Protein AF-A0A5K1E1T5-F1 (afdb_monomer_lite)

Secondary structure (DSSP, 8-state):
---EEEEEEEEEETTTEEEEEEEEEETTT--EEEEE-

Sequence (37 aa):
GDIVEVDTWVGPSGKNGMRRDWLVRDTRTGETVTKAT

Radius of gyration: 12.61 Å; chains: 1; bounding box: 33×10×32 Å

InterPro domains:
  IPR029069 HotDog domain superfamily [SSF54637] (1-37)
  IPR045023 Acyl-[acyl-carrier-protein] hydrolase FATA/B [PTHR31727] (1-37)

pLDDT: mean 97.41, std 1.79, range [88.0, 98.62]

Structure (mmCIF, N/CA/C/O backbone):
data_AF-A0A5K1E1T5-F1
#
_entry.id   AF-A0A5K1E1T5-F1
#
loop_
_atom_site.group_PDB
_atom_site.id
_atom_site.type_symbol
_atom_site.label_atom_id
_atom_site.label_alt_id
_atom_site.label_comp_id
_atom_site.label_asym_id
_atom_site.label_entity_id
_atom_site.label_seq_id
_atom_site.pdbx_PDB_ins_code
_atom_site.Cartn_x
_atom_site.Cartn_y
_atom_site.Cartn_z
_atom_site.occupancy
_atom_site.B_iso_or_equiv
_atom_site.auth_seq_id
_atom_site.auth_comp_id
_atom_site.auth_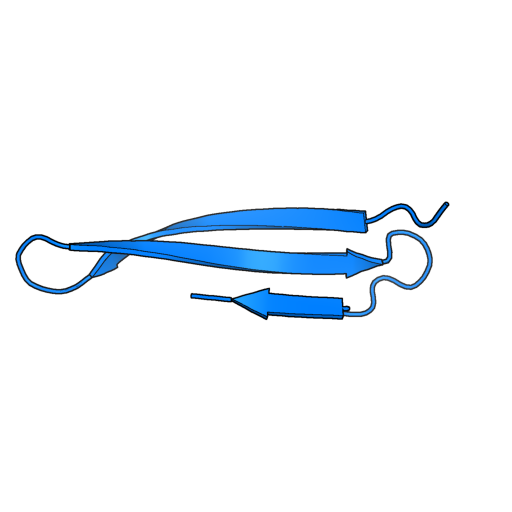asym_id
_atom_site.auth_atom_id
_atom_site.pdbx_PDB_model_num
ATOM 1 N N . GLY A 1 1 ? -19.260 4.091 9.486 1.00 88.00 1 GLY A N 1
ATOM 2 C CA . GLY A 1 1 ? -18.280 3.835 8.418 1.00 88.00 1 GLY A CA 1
ATOM 3 C C . GLY A 1 1 ? -16.985 3.419 9.068 1.00 88.00 1 GLY A C 1
ATOM 4 O O . GLY A 1 1 ? -16.737 3.875 10.180 1.00 88.00 1 GLY A O 1
ATOM 5 N N . ASP A 1 2 ? -16.217 2.549 8.422 1.00 94.69 2 ASP A N 1
ATOM 6 C CA . ASP A 1 2 ? -14.914 2.117 8.934 1.00 94.69 2 ASP A CA 1
ATOM 7 C C . ASP A 1 2 ? -13.843 3.182 8.664 1.00 94.69 2 ASP A C 1
ATOM 9 O O . ASP A 1 2 ? -13.919 3.918 7.677 1.00 94.69 2 ASP A O 1
ATOM 13 N N . ILE A 1 3 ? -12.867 3.281 9.566 1.00 97.75 3 ILE A N 1
ATOM 14 C CA . ILE A 1 3 ? -11.717 4.181 9.448 1.00 97.75 3 ILE A CA 1
ATOM 15 C C . ILE A 1 3 ?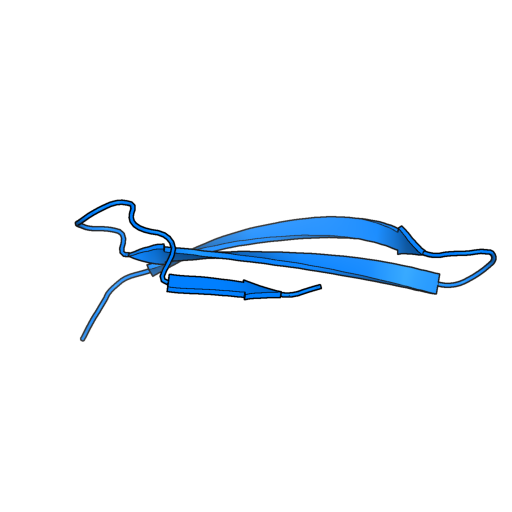 -10.493 3.308 9.201 1.00 97.75 3 ILE A C 1
ATOM 17 O O . ILE A 1 3 ? -10.297 2.304 9.890 1.00 97.75 3 ILE A O 1
ATOM 21 N N . VAL A 1 4 ? -9.696 3.690 8.207 1.00 98.06 4 VAL A N 1
ATOM 22 C CA . VAL A 1 4 ? -8.492 2.960 7.817 1.00 98.06 4 VAL A CA 1
ATOM 23 C C . VAL A 1 4 ? -7.286 3.884 7.757 1.00 98.06 4 VAL A C 1
ATOM 25 O O . VAL A 1 4 ? -7.390 5.044 7.356 1.00 98.06 4 VAL A O 1
ATOM 28 N N . GLU A 1 5 ? -6.131 3.339 8.117 1.00 98.31 5 GLU A N 1
ATOM 29 C CA . GLU A 1 5 ? -4.827 3.936 7.852 1.00 98.31 5 GLU A CA 1
ATOM 30 C C . GLU A 1 5 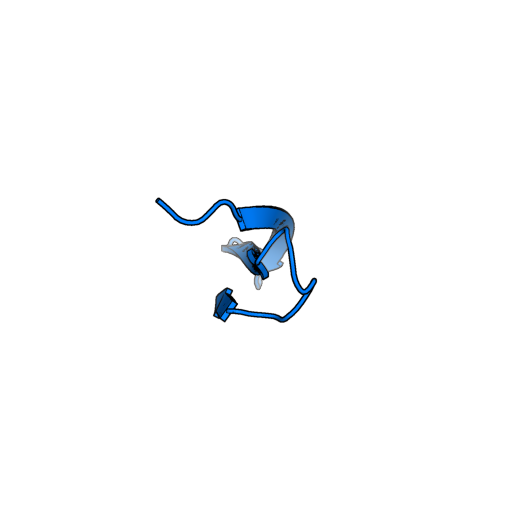? -4.312 3.444 6.499 1.00 98.31 5 GLU A C 1
ATOM 32 O O . GLU A 1 5 ? -4.435 2.261 6.165 1.00 98.31 5 GLU A O 1
ATOM 37 N N . VAL A 1 6 ? -3.732 4.357 5.720 1.00 98.19 6 VAL A N 1
ATOM 38 C CA . VAL A 1 6 ? -3.161 4.052 4.406 1.00 98.19 6 VAL A CA 1
ATOM 39 C C . VAL A 1 6 ? -1.705 4.481 4.387 1.00 98.19 6 VAL A C 1
ATOM 41 O O . VAL A 1 6 ? -1.403 5.673 4.354 1.00 98.19 6 VAL A O 1
ATOM 44 N N . ASP A 1 7 ? -0.814 3.497 4.339 1.00 98.38 7 ASP A N 1
ATOM 45 C CA . ASP A 1 7 ? 0.613 3.716 4.142 1.00 98.38 7 ASP A CA 1
ATOM 46 C C . ASP A 1 7 ? 0.964 3.492 2.669 1.00 98.38 7 ASP A C 1
ATOM 48 O O . ASP A 1 7 ? 0.564 2.493 2.063 1.00 98.38 7 ASP A O 1
ATOM 52 N N . THR A 1 8 ? 1.733 4.414 2.083 1.0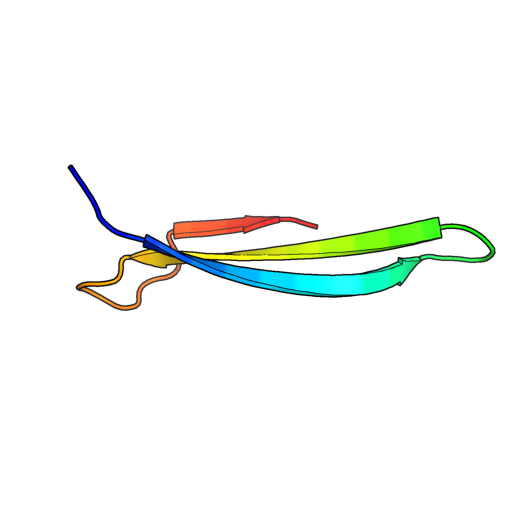0 98.19 8 THR A N 1
ATOM 53 C CA . THR A 1 8 ? 2.220 4.291 0.704 1.00 98.19 8 THR A CA 1
ATOM 54 C C . THR A 1 8 ? 3.689 4.657 0.592 1.00 98.19 8 THR A C 1
ATOM 56 O O . THR A 1 8 ? 4.166 5.604 1.217 1.00 98.19 8 THR A O 1
ATOM 59 N N . TRP A 1 9 ? 4.407 3.921 -0.251 1.00 98.31 9 TRP A N 1
ATOM 60 C CA . TRP A 1 9 ? 5.790 4.210 -0.601 1.00 98.31 9 TRP A CA 1
ATOM 61 C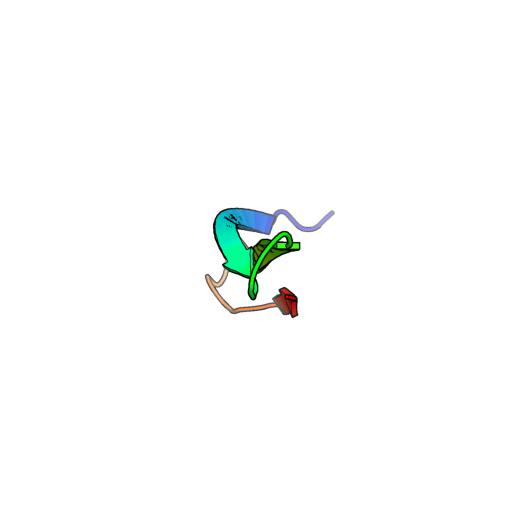 C . TRP A 1 9 ? 6.009 4.006 -2.096 1.00 98.31 9 TRP A C 1
ATOM 63 O O . TRP A 1 9 ? 5.327 3.216 -2.749 1.00 98.31 9 TRP A O 1
ATOM 73 N N . VAL A 1 10 ? 6.957 4.764 -2.644 1.00 98.12 10 VAL A N 1
ATOM 74 C CA . VAL A 1 10 ? 7.375 4.649 -4.041 1.00 98.12 10 VAL A CA 1
ATOM 75 C C . VAL A 1 10 ? 8.779 4.088 -4.126 1.00 98.12 10 VAL A C 1
ATOM 77 O O . VAL A 1 10 ? 9.626 4.375 -3.282 1.00 98.12 10 VAL A O 1
ATOM 80 N N . GLY A 1 11 ? 9.032 3.319 -5.175 1.00 97.88 11 GLY A N 1
ATOM 81 C CA . GLY A 1 11 ? 10.359 2.825 -5.505 1.00 97.88 11 GLY A CA 1
ATOM 82 C C . GLY A 1 11 ? 10.539 2.674 -7.013 1.00 97.88 11 GLY A C 1
ATOM 83 O O . GLY A 1 11 ? 9.557 2.637 -7.755 1.00 97.88 11 GLY A O 1
ATOM 84 N N . PRO A 1 12 ? 11.783 2.594 -7.499 1.00 97.62 12 PRO A N 1
ATOM 85 C CA . PRO A 1 12 ? 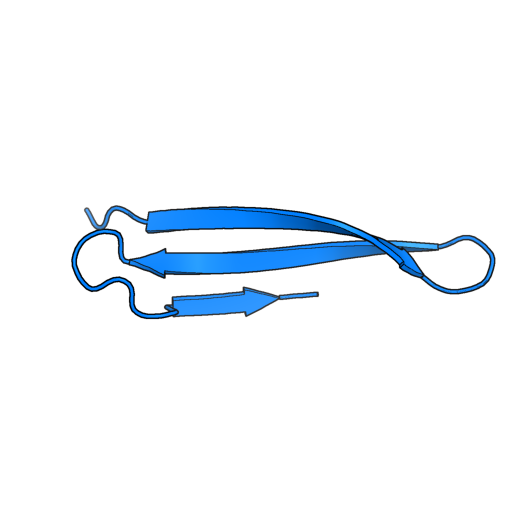12.041 2.274 -8.896 1.00 97.62 12 PRO A CA 1
ATOM 86 C C . PRO A 1 12 ? 11.538 0.862 -9.240 1.00 97.62 12 PRO A C 1
ATOM 88 O O . PRO A 1 12 ? 11.554 -0.045 -8.410 1.00 97.62 12 PRO A O 1
ATOM 91 N N . SER A 1 13 ? 11.107 0.675 -10.485 1.00 97.25 13 SER A N 1
ATOM 92 C CA . SER A 1 13 ? 10.653 -0.598 -11.046 1.00 97.25 13 SER A CA 1
ATOM 93 C C . SER A 1 13 ? 11.261 -0.809 -12.429 1.00 97.25 13 SER A C 1
ATOM 95 O O . SER A 1 13 ? 10.830 -0.229 -13.426 1.00 97.25 13 SER A O 1
ATOM 97 N N . GLY A 1 14 ? 12.305 -1.633 -12.503 1.00 96.81 14 GLY A N 1
ATOM 98 C CA . GLY A 1 14 ? 13.047 -1.852 -13.744 1.00 96.81 14 GLY A CA 1
ATOM 99 C C . GLY A 1 14 ? 13.778 -0.597 -14.236 1.00 96.81 14 GLY A C 1
ATOM 100 O O . GLY A 1 14 ? 14.112 0.294 -13.461 1.00 96.81 14 GLY A O 1
ATOM 101 N N . LYS A 1 15 ? 14.054 -0.540 -15.547 1.00 96.88 15 LYS A N 1
ATOM 102 C CA . LYS A 1 15 ? 14.912 0.500 -16.144 1.00 96.88 15 LYS A CA 1
ATOM 103 C C . LYS A 1 15 ? 14.303 1.906 -16.081 1.00 96.88 15 LYS A C 1
ATOM 105 O O . LYS A 1 15 ? 15.036 2.861 -15.867 1.00 96.88 15 LYS A O 1
ATOM 110 N N . ASN A 1 16 ? 12.988 2.015 -16.282 1.00 97.06 16 ASN A N 1
ATOM 111 C CA . ASN A 1 16 ? 12.279 3.296 -16.414 1.00 97.06 16 ASN A CA 1
ATOM 112 C C . ASN A 1 16 ? 10.965 3.358 -15.614 1.00 97.06 16 ASN A C 1
ATOM 114 O O . ASN A 1 16 ? 10.234 4.339 -15.724 1.00 97.06 16 ASN A O 1
ATOM 118 N N . GLY A 1 17 ? 10.598 2.300 -14.890 1.00 96.38 17 GLY A N 1
ATOM 119 C CA . GLY A 1 17 ? 9.326 2.246 -14.177 1.00 96.38 17 GLY A CA 1
ATOM 120 C C . GLY A 1 17 ? 9.440 2.771 -12.751 1.00 96.38 17 GLY A C 1
ATOM 121 O O . GLY A 1 17 ? 10.516 2.809 -12.156 1.00 96.38 17 GLY A O 1
ATOM 122 N N . MET A 1 18 ? 8.292 3.126 -12.185 1.00 97.38 18 MET A N 1
ATOM 123 C CA . MET A 1 18 ? 8.118 3.415 -10.766 1.00 97.38 18 MET A CA 1
ATOM 124 C C . MET A 1 18 ? 7.005 2.513 -10.238 1.00 97.38 18 MET A C 1
ATOM 126 O O . MET A 1 18 ? 5.949 2.401 -10.855 1.00 97.38 18 MET A O 1
ATOM 130 N N . ARG A 1 19 ? 7.263 1.856 -9.113 1.00 97.62 19 ARG A N 1
ATOM 131 C CA . ARG A 1 19 ? 6.298 1.065 -8.352 1.00 97.62 19 ARG A CA 1
ATOM 132 C C . ARG A 1 19 ? 5.791 1.905 -7.196 1.00 97.62 19 ARG A C 1
ATOM 134 O O . ARG A 1 19 ? 6.565 2.647 -6.586 1.00 97.62 19 ARG A O 1
ATOM 141 N N . ARG A 1 20 ? 4.507 1.770 -6.887 1.00 98.19 20 ARG A N 1
ATOM 142 C CA . ARG A 1 20 ? 3.916 2.342 -5.686 1.00 98.19 20 ARG A CA 1
ATOM 143 C C . ARG A 1 20 ? 3.203 1.244 -4.939 1.00 98.19 20 ARG A C 1
ATOM 145 O O . ARG A 1 20 ? 2.244 0.674 -5.439 1.00 98.19 20 ARG A O 1
ATOM 152 N N . ASP A 1 21 ? 3.646 1.022 -3.723 1.00 98.38 21 ASP A N 1
ATOM 153 C CA . ASP A 1 21 ? 3.005 0.073 -2.845 1.00 98.38 21 ASP A CA 1
ATOM 154 C C . ASP A 1 21 ? 2.021 0.751 -1.913 1.00 98.38 21 ASP A C 1
ATOM 156 O O . ASP A 1 21 ? 2.111 1.952 -1.615 1.00 98.38 21 ASP A O 1
ATOM 160 N N . TRP A 1 22 ? 1.106 -0.082 -1.437 1.00 98.44 22 TRP A N 1
ATOM 161 C CA . TRP A 1 22 ? 0.046 0.291 -0.528 1.00 98.44 22 TRP A CA 1
ATOM 162 C C . TRP A 1 22 ? -0.112 -0.768 0.556 1.00 98.44 22 TRP A C 1
ATOM 164 O O . TRP A 1 22 ? -0.144 -1.972 0.276 1.00 98.44 22 TRP A O 1
ATOM 174 N N . LEU A 1 23 ? -0.290 -0.301 1.785 1.00 98.50 23 LEU A N 1
ATOM 175 C CA . LEU A 1 23 ? -0.737 -1.092 2.921 1.00 98.50 23 LEU A CA 1
ATOM 176 C C . LEU A 1 23 ? -1.933 -0.382 3.553 1.00 98.50 23 LEU A C 1
ATOM 178 O O . LEU A 1 23 ? -1.819 0.763 3.980 1.00 98.50 23 LEU A O 1
ATOM 182 N N . VAL A 1 24 ? -3.073 -1.069 3.608 1.00 98.44 24 VAL A N 1
ATOM 183 C CA . VAL A 1 24 ? -4.303 -0.550 4.220 1.00 98.44 24 VAL A CA 1
ATOM 184 C C . VAL A 1 24 ? -4.584 -1.325 5.499 1.00 98.44 24 VAL A C 1
ATOM 186 O O . VAL A 1 24 ? -4.637 -2.560 5.466 1.00 98.44 24 VAL A O 1
ATOM 189 N N . ARG A 1 25 ? -4.774 -0.617 6.615 1.00 98.62 25 ARG A N 1
ATOM 190 C CA . ARG A 1 25 ? -5.036 -1.208 7.937 1.00 98.62 25 ARG A CA 1
ATOM 191 C C . ARG A 1 25 ? -6.312 -0.642 8.557 1.00 98.62 25 ARG A C 1
ATOM 193 O O . ARG A 1 25 ? -6.545 0.557 8.449 1.00 98.62 25 ARG A O 1
ATOM 200 N N . ASP A 1 26 ? -7.130 -1.474 9.204 1.00 98.06 26 ASP A N 1
ATOM 201 C CA . ASP A 1 26 ? -8.248 -0.982 10.032 1.00 98.06 26 ASP A CA 1
ATOM 202 C C . ASP A 1 26 ? -7.662 -0.251 11.247 1.00 98.06 26 ASP A C 1
ATOM 204 O O . ASP A 1 26 ? -6.813 -0.790 11.956 1.00 98.06 26 ASP A O 1
ATOM 208 N N . THR A 1 27 ? -8.085 0.990 11.485 1.00 97.50 27 THR A N 1
ATOM 209 C CA . THR A 1 27 ? -7.496 1.833 12.538 1.00 97.50 27 THR A CA 1
ATOM 210 C C . THR A 1 27 ? -7.819 1.337 13.952 1.00 97.50 27 THR A C 1
ATOM 212 O O . THR A 1 27 ? -7.098 1.648 14.895 1.00 97.50 27 THR A O 1
ATOM 215 N N . ARG A 1 28 ? -8.897 0.567 14.135 1.00 97.25 28 ARG A N 1
ATOM 216 C CA . ARG A 1 28 ? -9.319 0.059 15.448 1.00 97.25 28 ARG A CA 1
ATOM 217 C C . ARG A 1 28 ? -8.574 -1.214 15.823 1.00 97.25 28 ARG A C 1
ATOM 219 O O . ARG A 1 28 ? -8.224 -1.376 16.987 1.00 97.25 28 ARG A O 1
ATOM 226 N N . THR A 1 29 ? -8.375 -2.123 14.870 1.00 97.50 29 THR A N 1
ATOM 227 C CA . THR A 1 29 ? -7.745 -3.430 15.132 1.00 97.50 29 THR A CA 1
ATOM 228 C C . THR A 1 29 ? -6.265 -3.466 14.758 1.00 97.50 29 THR A C 1
ATOM 230 O O . THR A 1 29 ? -5.526 -4.311 15.257 1.00 97.50 29 THR A O 1
ATOM 233 N N . GLY A 1 30 ? -5.817 -2.565 13.882 1.00 96.88 30 GLY A N 1
ATOM 234 C CA . GLY A 1 30 ? -4.483 -2.590 13.285 1.00 96.88 30 GLY A CA 1
ATOM 235 C C . GLY A 1 30 ? -4.294 -3.699 12.243 1.00 96.88 30 GLY A C 1
ATOM 236 O O . GLY A 1 30 ? -3.201 -3.831 11.686 1.00 96.88 30 GLY A O 1
ATOM 237 N N . GLU A 1 31 ? -5.330 -4.495 11.961 1.00 98.12 31 GLU A N 1
ATOM 238 C CA . GLU A 1 31 ? -5.255 -5.603 11.012 1.00 98.12 31 GLU A CA 1
ATOM 239 C C . GLU A 1 31 ? -5.091 -5.098 9.582 1.00 98.12 31 GLU A C 1
ATOM 241 O O . GLU A 1 31 ? -5.662 -4.083 9.180 1.00 98.12 31 GLU A O 1
ATOM 246 N N . THR A 1 32 ? -4.315 -5.834 8.786 1.00 98.19 32 THR A N 1
ATOM 247 C CA . THR A 1 32 ? -4.192 -5.533 7.361 1.00 98.19 32 THR A CA 1
ATOM 248 C C . THR A 1 32 ? -5.456 -5.950 6.631 1.00 98.19 32 THR A C 1
ATOM 250 O O . THR A 1 32 ? -5.786 -7.131 6.588 1.00 98.19 32 THR A O 1
ATOM 253 N N . VAL A 1 33 ? -6.098 -4.979 5.990 1.00 97.94 33 VAL A N 1
ATOM 254 C CA . VAL A 1 33 ? -7.268 -5.200 5.139 1.00 97.94 33 VAL A CA 1
ATOM 255 C C . VAL A 1 33 ? -6.822 -5.601 3.733 1.00 97.94 33 VAL A C 1
ATOM 257 O O . VAL A 1 33 ? -7.299 -6.595 3.194 1.00 97.94 33 VAL A O 1
ATOM 260 N N . THR A 1 34 ? -5.864 -4.862 3.159 1.00 98.12 34 THR A N 1
ATOM 261 C CA . THR A 1 34 ? -5.399 -5.057 1.775 1.00 98.12 34 THR A CA 1
ATOM 262 C C . THR A 1 34 ? -3.935 -4.647 1.610 1.00 98.12 34 THR A C 1
ATOM 264 O O . THR A 1 34 ? -3.443 -3.741 2.288 1.00 98.12 34 THR A O 1
ATOM 267 N N . LYS A 1 35 ? -3.250 -5.291 0.656 1.00 98.12 35 LYS A N 1
ATOM 268 C CA . LYS A 1 35 ? -1.944 -4.879 0.120 1.00 98.12 35 LYS A CA 1
ATOM 269 C C . LYS A 1 35 ? -2.012 -4.798 -1.404 1.00 98.12 35 LYS A C 1
ATOM 271 O O . LYS A 1 35 ? -2.683 -5.624 -2.019 1.00 98.12 35 LYS A O 1
ATOM 276 N N . ALA A 1 36 ? -1.310 -3.836 -1.997 1.00 97.94 36 ALA A N 1
ATOM 277 C CA . ALA A 1 36 ? -1.211 -3.683 -3.449 1.00 97.94 36 ALA A CA 1
ATOM 278 C C . ALA A 1 36 ? 0.169 -3.155 -3.868 1.00 97.94 36 ALA A C 1
ATOM 280 O O . ALA A 1 36 ? 0.856 -2.515 -3.069 1.00 97.94 36 ALA A O 1
ATOM 281 N N . THR A 1 37 ? 0.542 -3.424 -5.122 1.00 95.12 37 THR A N 1
ATOM 282 C CA . THR A 1 37 ? 1.829 -3.094 -5.752 1.00 95.12 37 THR A CA 1
ATOM 283 C C . THR A 1 37 ? 1.612 -2.552 -7.159 1.00 95.12 37 THR A C 1
ATOM 285 O O . THR A 1 37 ? 0.695 -3.073 -7.833 1.00 95.12 37 THR A O 1
#

Foldseek 3Di:
DFDKDKDKDWDDDPDPRIDMKIWIAGPVPRDTPDIDD

Organism: NCBI:txid210225